Protein AF-A0A1S1HLS2-F1 (afdb_monomer)

Solvent-accessible surface area (backbone atoms only — not comparable to full-atom values): 5642 Å² total; per-residue (Å²): 133,86,57,67,69,54,25,50,46,35,58,75,39,60,85,48,31,65,48,30,31,50,39,42,46,73,72,41,34,45,67,89,78,76,48,73,66,55,51,51,50,48,51,53,51,52,48,52,50,37,58,74,72,67,52,58,81,89,74,52,75,86,46,72,65,47,45,52,46,51,55,43,16,51,56,36,44,66,33,57,78,79,41,54,47,65,51,35,39,50,50,48,46,72,73,52,35,40,69,120

pLDDT: mean 91.35, std 7.09, range [49.34, 97.12]

Foldseek 3Di:
DFPVVLLVQQVVQPQQLLSNLVSLVVLQQFADDDDPVNVVVLLVVQVVVCVVVVHDPVLRDDDVVSSRSVVSSVQLVVQSVPHHSRSNRVSSVVVRRHHD

Mean predicted aligned error: 3.75 Å

Radius of gyration: 13.54 Å; Cα contacts (8 Å, |Δi|>4): 100; chains: 1; bounding box: 30×20×35 Å

Organism: Providencia stuartii (NCBI:txid588)

Secondary structure (DSSP, 8-state):
---HHHHHHHHHH-S-HHHHHHHHHHTTEE-----HHHHHHHHHHHHHHHHHTT--GGGS--SHHHHHHHHHHHHHHHHHTT--HHHHHHHHHHTT-EE-

Nearest PDB structures (foldseek):
  8bt1-assembly1_D  TM=2.809E-01  e=6.511E+00  Escherichia coli O157:H7
  6wvt-assembly1_K  TM=2.050E-01  e=5.142E+00  Mus musculus

Sequence (100 aa):
MSNLHLVQVITEAGSHSGDIAEAVLSAGYKKTDFTIEQIIEMTADQTATCLYLGMKYDALPRTVDDLAKYHLSGLIEEANWIGTPEEIAAEVLRNGYRRK

Structure (mmCIF, N/CA/C/O backbone):
data_AF-A0A1S1HLS2-F1
#
_entry.id   AF-A0A1S1HLS2-F1
#
loop_
_atom_site.group_PDB
_atom_site.id
_atom_site.type_symbol
_atom_site.label_atom_id
_atom_site.label_alt_id
_atom_site.label_comp_id
_atom_site.label_asym_id
_atom_site.label_entity_id
_atom_site.label_seq_id
_atom_site.pdbx_PDB_ins_code
_atom_site.Cartn_x
_atom_site.Cartn_y
_atom_site.Cartn_z
_atom_site.occupancy
_atom_site.B_iso_or_equiv
_atom_site.auth_seq_id
_atom_site.auth_comp_id
_atom_site.auth_asym_id
_atom_site.auth_atom_id
_atom_site.pdbx_PDB_model_num
ATOM 1 N N . MET A 1 1 ? -9.122 7.317 16.804 1.00 49.34 1 MET A N 1
ATOM 2 C CA . MET A 1 1 ? -9.243 6.073 17.597 1.00 49.34 1 MET A CA 1
ATOM 3 C C . MET A 1 1 ? -8.262 5.066 17.022 1.00 49.34 1 MET A C 1
ATOM 5 O O . MET A 1 1 ? -8.275 4.884 15.811 1.00 49.34 1 MET A O 1
ATOM 9 N N . SER A 1 2 ? -7.387 4.494 17.853 1.00 63.91 2 SER A N 1
ATOM 10 C CA . SER A 1 2 ? -6.411 3.478 17.430 1.00 63.91 2 SER A CA 1
ATOM 11 C C . SER A 1 2 ? -7.132 2.152 17.137 1.00 63.91 2 SER A C 1
ATOM 13 O O . SER A 1 2 ? -8.047 1.763 17.865 1.00 63.91 2 SER A O 1
ATOM 15 N N . ASN A 1 3 ? -6.764 1.488 16.038 1.00 89.25 3 ASN A N 1
ATOM 16 C CA . ASN A 1 3 ? -7.229 0.139 15.721 1.00 89.25 3 ASN A CA 1
ATOM 17 C C . ASN A 1 3 ? -6.185 -0.851 16.245 1.00 89.25 3 ASN A C 1
ATOM 19 O O . ASN A 1 3 ? -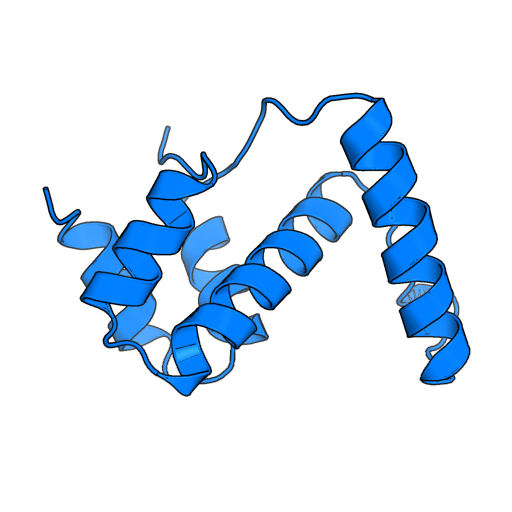5.208 -1.128 15.557 1.00 89.25 3 ASN A O 1
ATOM 23 N N . LEU A 1 4 ? -6.392 -1.359 17.464 1.00 94.25 4 LEU A N 1
ATOM 24 C CA . LEU A 1 4 ? -5.417 -2.206 18.168 1.00 94.25 4 LEU A CA 1
ATOM 25 C C . LEU A 1 4 ? -4.979 -3.433 17.356 1.00 94.25 4 LEU A C 1
ATOM 27 O O . LEU A 1 4 ? -3.813 -3.804 17.399 1.00 94.25 4 LEU A O 1
ATOM 31 N N . HIS A 1 5 ? -5.885 -4.020 16.571 1.00 96.50 5 HIS A N 1
ATOM 32 C CA . HIS A 1 5 ? -5.547 -5.141 15.697 1.00 96.50 5 HIS A CA 1
ATOM 33 C C . HIS A 1 5 ? -4.584 -4.725 14.576 1.00 96.50 5 HIS A C 1
ATOM 35 O O . HIS A 1 5 ? -3.614 -5.422 14.311 1.00 96.50 5 HIS A O 1
ATOM 41 N N . LEU A 1 6 ? -4.818 -3.577 13.931 1.00 96.69 6 LEU A N 1
ATOM 42 C CA . LEU A 1 6 ? -3.914 -3.074 12.891 1.00 96.69 6 LEU A CA 1
ATOM 43 C C . LEU A 1 6 ? -2.535 -2.724 13.463 1.00 96.69 6 LEU A C 1
ATOM 45 O O . LEU A 1 6 ? -1.523 -3.013 12.836 1.00 96.69 6 LEU A O 1
ATOM 49 N N . VAL A 1 7 ? -2.500 -2.139 14.662 1.00 96.56 7 VAL A N 1
ATOM 50 C CA . VAL A 1 7 ? -1.251 -1.823 15.370 1.00 96.56 7 VAL A CA 1
ATOM 51 C C . VAL A 1 7 ? -0.445 -3.092 15.654 1.00 96.56 7 VAL A C 1
ATOM 53 O O . VAL A 1 7 ? 0.759 -3.108 15.418 1.00 96.56 7 VAL A O 1
ATOM 56 N N . GLN A 1 8 ? -1.099 -4.170 16.100 1.00 97.12 8 GLN A N 1
ATOM 57 C CA . GLN A 1 8 ? -0.455 -5.475 16.294 1.00 97.12 8 GLN A CA 1
ATOM 58 C C . GLN A 1 8 ? 0.116 -6.032 14.987 1.00 97.12 8 GLN A C 1
ATOM 60 O O . GLN A 1 8 ? 1.294 -6.367 14.948 1.00 97.12 8 GLN A O 1
ATOM 65 N N . VAL A 1 9 ? -0.675 -6.037 13.908 1.00 97.06 9 VAL A N 1
ATOM 66 C CA . VAL A 1 9 ? -0.224 -6.485 12.578 1.00 97.06 9 VAL A CA 1
ATOM 67 C C . VAL A 1 9 ? 1.024 -5.725 12.121 1.00 97.06 9 VAL A C 1
ATOM 69 O O . VAL A 1 9 ? 1.981 -6.339 11.661 1.00 97.06 9 VAL A O 1
ATOM 72 N N . ILE A 1 10 ? 1.037 -4.396 12.270 1.00 95.38 10 ILE A N 1
ATOM 73 C CA . ILE A 1 10 ? 2.185 -3.560 11.887 1.00 95.38 10 ILE A CA 1
ATOM 74 C C . ILE A 1 10 ? 3.398 -3.850 12.778 1.00 95.38 10 ILE A C 1
ATOM 76 O O . ILE A 1 10 ? 4.510 -3.963 12.276 1.00 95.38 10 ILE A O 1
ATOM 80 N N . THR A 1 11 ? 3.187 -4.011 14.085 1.00 95.00 11 THR A N 1
ATOM 81 C CA . THR A 1 11 ? 4.265 -4.291 15.048 1.00 95.00 11 THR A CA 1
ATOM 82 C C . THR A 1 11 ? 4.942 -5.632 14.757 1.00 95.00 11 THR A C 1
ATOM 84 O O . THR A 1 11 ? 6.165 -5.733 14.812 1.00 95.00 11 THR A O 1
ATOM 87 N N . GLU A 1 12 ? 4.161 -6.661 14.424 1.00 96.38 12 GLU A N 1
ATOM 88 C CA . GLU A 1 12 ? 4.662 -8.005 14.113 1.00 96.38 12 GLU A CA 1
ATOM 89 C C . GLU A 1 12 ? 5.387 -8.075 12.762 1.00 96.38 12 GLU A C 1
ATOM 91 O O . GLU A 1 12 ? 6.306 -8.877 12.603 1.00 96.38 12 GLU A O 1
ATOM 96 N N . ALA A 1 13 ? 5.014 -7.221 11.804 1.00 94.56 13 ALA A N 1
ATOM 97 C CA . ALA A 1 13 ? 5.627 -7.172 10.478 1.00 94.56 13 ALA A CA 1
ATOM 98 C C . ALA A 1 13 ? 7.039 -6.549 10.462 1.00 94.56 13 ALA A C 1
ATOM 100 O O . ALA A 1 13 ? 7.769 -6.707 9.484 1.00 94.56 13 ALA A O 1
ATOM 101 N N . GLY A 1 14 ? 7.451 -5.860 11.531 1.00 88.88 14 GLY A N 1
ATOM 102 C CA . GLY A 1 14 ? 8.769 -5.234 11.635 1.00 88.88 14 GLY A CA 1
ATOM 103 C C . GLY A 1 14 ? 8.807 -3.822 11.046 1.00 88.88 14 GLY A C 1
ATOM 104 O O . GLY A 1 14 ? 7.950 -3.000 11.353 1.00 88.88 14 GLY A O 1
ATOM 105 N N . SER A 1 15 ? 9.840 -3.504 10.257 1.00 86.38 15 SER A N 1
ATOM 106 C CA . SER A 1 15 ? 10.130 -2.115 9.840 1.00 86.38 15 SER A CA 1
ATOM 107 C C . SER A 1 15 ? 10.249 -1.905 8.331 1.00 86.38 15 SER A C 1
ATOM 109 O O . SER A 1 15 ? 10.428 -0.771 7.896 1.00 86.38 15 SER A O 1
ATOM 111 N N . HIS A 1 16 ? 10.190 -2.960 7.519 1.00 90.94 16 HIS A N 1
ATOM 112 C CA . HIS A 1 16 ? 10.275 -2.828 6.066 1.00 90.94 16 HIS A CA 1
ATOM 113 C C . HIS A 1 16 ? 8.887 -2.508 5.490 1.00 90.94 16 HIS A C 1
ATOM 115 O O . HIS A 1 16 ? 7.933 -3.250 5.718 1.00 90.94 16 HIS A O 1
ATOM 121 N N . SER A 1 17 ? 8.755 -1.408 4.742 1.00 92.44 17 SER A N 1
ATOM 122 C CA . SER A 1 17 ? 7.455 -0.907 4.260 1.00 92.44 17 SER A CA 1
ATOM 123 C C . SER A 1 17 ? 6.715 -1.909 3.368 1.00 92.44 17 SER A C 1
ATOM 125 O O . SER A 1 17 ? 5.491 -2.031 3.450 1.00 92.44 17 SER A O 1
ATOM 127 N N . GLY A 1 18 ? 7.453 -2.674 2.558 1.00 91.06 18 GLY A N 1
ATOM 128 C CA . GLY A 1 18 ? 6.905 -3.764 1.748 1.00 91.06 18 GLY A CA 1
ATOM 129 C C . GLY A 1 18 ? 6.282 -4.880 2.589 1.00 91.06 18 GLY A C 1
ATOM 130 O O . GLY A 1 18 ? 5.185 -5.346 2.277 1.00 91.06 18 GLY A O 1
ATOM 131 N N . ASP A 1 19 ? 6.945 -5.254 3.683 1.00 94.06 19 ASP A N 1
ATOM 132 C CA . ASP A 1 19 ? 6.540 -6.367 4.549 1.00 94.06 19 ASP A CA 1
ATOM 133 C C . ASP A 1 19 ? 5.326 -5.960 5.391 1.00 94.06 19 ASP A C 1
ATOM 135 O O . ASP A 1 19 ? 4.354 -6.708 5.507 1.00 94.06 19 ASP A O 1
ATOM 139 N N . ILE A 1 20 ? 5.329 -4.723 5.899 1.00 95.44 20 ILE A N 1
ATOM 140 C CA . ILE A 1 20 ? 4.184 -4.142 6.604 1.00 95.44 20 ILE A CA 1
ATOM 141 C C . ILE A 1 20 ? 2.976 -4.053 5.663 1.00 95.44 20 ILE A C 1
ATOM 143 O O . ILE A 1 20 ? 1.880 -4.460 6.044 1.00 95.44 20 ILE A O 1
ATOM 147 N N . ALA A 1 21 ? 3.146 -3.571 4.426 1.00 95.56 21 ALA A N 1
ATOM 148 C CA . ALA A 1 21 ? 2.048 -3.503 3.459 1.00 95.56 21 ALA A CA 1
ATOM 149 C C . ALA A 1 21 ? 1.450 -4.889 3.180 1.00 95.56 21 ALA A C 1
ATOM 151 O O . ALA A 1 21 ? 0.229 -5.053 3.157 1.00 95.56 21 ALA A O 1
ATOM 152 N N . GLU A 1 22 ? 2.300 -5.902 3.015 1.00 95.44 22 GLU A N 1
ATOM 153 C CA . GLU A 1 22 ? 1.867 -7.283 2.819 1.00 95.44 22 GLU A CA 1
ATOM 154 C C . GLU A 1 22 ? 1.106 -7.836 4.027 1.00 95.44 22 GLU A C 1
ATOM 156 O O . GLU A 1 22 ? 0.040 -8.437 3.856 1.00 95.44 22 GLU A O 1
ATOM 161 N N . ALA A 1 23 ? 1.586 -7.577 5.244 1.00 96.44 23 ALA A N 1
ATOM 162 C CA . ALA A 1 23 ? 0.913 -7.976 6.474 1.00 96.44 23 ALA A CA 1
ATOM 163 C C . ALA A 1 23 ? -0.456 -7.291 6.627 1.00 96.44 23 ALA A C 1
ATOM 165 O O . ALA A 1 23 ? -1.452 -7.948 6.931 1.00 96.44 23 ALA A O 1
ATOM 166 N N . VAL A 1 24 ? -0.540 -5.987 6.344 1.00 96.12 24 VAL A N 1
ATOM 167 C CA . VAL A 1 24 ? -1.784 -5.201 6.396 1.00 96.12 24 VAL A CA 1
ATOM 168 C C . VAL A 1 24 ? -2.823 -5.733 5.401 1.00 96.12 24 VAL A C 1
ATOM 170 O O . VAL A 1 24 ? -3.982 -5.949 5.775 1.00 96.12 24 VAL A O 1
ATOM 173 N N . LEU A 1 25 ? -2.418 -6.010 4.156 1.00 95.19 25 LEU A N 1
ATOM 174 C CA . LEU A 1 25 ? -3.299 -6.595 3.139 1.00 95.19 25 LEU A CA 1
ATOM 175 C C . LEU A 1 25 ? -3.743 -8.015 3.515 1.00 95.19 25 LEU A C 1
ATOM 177 O O . LEU A 1 25 ? -4.924 -8.347 3.368 1.00 95.19 25 LEU A O 1
ATOM 181 N N . SER A 1 26 ? -2.824 -8.832 4.038 1.00 95.12 26 SER A N 1
ATOM 182 C CA . SER A 1 26 ? -3.095 -10.203 4.499 1.00 95.12 26 SER A CA 1
ATOM 183 C C . SER A 1 26 ? -4.047 -10.232 5.696 1.00 95.12 26 SER A C 1
ATOM 185 O O . SER A 1 26 ? -4.903 -11.108 5.792 1.00 95.12 26 SER A O 1
ATOM 187 N N . ALA A 1 27 ? -3.978 -9.217 6.558 1.00 95.81 27 ALA A N 1
ATOM 188 C CA . ALA A 1 27 ? -4.905 -8.989 7.663 1.00 95.81 27 ALA A CA 1
ATOM 189 C C . ALA A 1 27 ? -6.285 -8.451 7.221 1.00 95.81 27 ALA A C 1
ATOM 191 O O . ALA A 1 27 ? -7.144 -8.165 8.061 1.00 95.81 27 ALA A O 1
ATOM 192 N N . GLY A 1 28 ? -6.510 -8.299 5.910 1.00 95.31 28 GLY A N 1
ATOM 193 C CA . GLY A 1 28 ? -7.795 -7.935 5.318 1.00 95.31 28 GLY A CA 1
ATOM 194 C C . GLY A 1 28 ? -8.055 -6.433 5.212 1.00 95.31 28 GLY A C 1
ATOM 195 O O . GLY A 1 28 ? -9.156 -6.045 4.820 1.00 95.31 28 GLY A O 1
ATOM 196 N N . TYR A 1 29 ? -7.080 -5.577 5.532 1.00 95.94 29 TYR A N 1
ATOM 197 C CA . TYR A 1 29 ? -7.220 -4.132 5.364 1.00 95.94 29 TYR A CA 1
ATOM 198 C C . TYR A 1 29 ? -7.000 -3.774 3.903 1.00 95.94 29 TYR A C 1
ATOM 200 O O . TYR A 1 29 ? -5.872 -3.722 3.424 1.00 95.94 29 TYR A O 1
ATOM 208 N N . LYS A 1 30 ? -8.092 -3.522 3.185 1.00 94.06 30 LYS A N 1
ATOM 209 C CA . LYS A 1 30 ? -8.064 -3.226 1.752 1.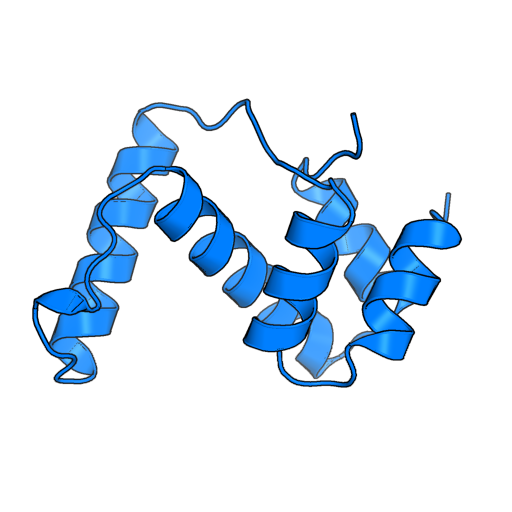00 94.06 30 LYS A CA 1
ATOM 210 C C . LYS A 1 30 ? -8.722 -1.885 1.478 1.00 94.06 30 LYS A C 1
ATOM 212 O O . LYS A 1 30 ? -9.685 -1.508 2.148 1.00 94.06 30 LYS A O 1
ATOM 217 N N . LYS A 1 31 ? -8.223 -1.188 0.463 1.00 93.69 31 LYS A N 1
ATOM 218 C CA . LYS A 1 31 ? -8.917 -0.069 -0.169 1.00 93.69 31 LYS A CA 1
ATOM 219 C C . LYS A 1 31 ? -9.611 -0.601 -1.421 1.00 93.69 31 LYS A C 1
ATOM 221 O O . LYS A 1 31 ? -8.962 -1.208 -2.263 1.00 93.69 31 LYS A O 1
ATOM 226 N N . THR A 1 32 ? -10.933 -0.450 -1.515 1.00 88.00 32 THR A N 1
ATOM 227 C CA . THR A 1 32 ? -11.730 -1.027 -2.624 1.00 88.00 32 THR A CA 1
ATOM 228 C C . THR A 1 32 ? -12.451 0.019 -3.469 1.00 88.00 32 THR A C 1
ATOM 230 O O . THR A 1 32 ? -13.316 -0.327 -4.263 1.00 88.00 32 THR A O 1
ATOM 233 N N . ASP A 1 33 ? -12.145 1.289 -3.251 1.00 92.75 33 ASP A N 1
ATOM 234 C CA . ASP A 1 33 ? -12.821 2.459 -3.810 1.00 92.75 33 ASP A CA 1
ATOM 235 C C . ASP A 1 33 ? -11.822 3.396 -4.509 1.00 92.75 33 ASP A C 1
ATOM 237 O O . ASP A 1 33 ? -11.959 4.616 -4.449 1.00 92.75 33 ASP A O 1
ATOM 241 N N . PHE A 1 34 ? -10.787 2.834 -5.145 1.00 94.12 34 PHE A N 1
ATOM 242 C CA . PHE A 1 34 ? -9.915 3.610 -6.027 1.00 94.12 34 PHE A CA 1
ATOM 243 C C . PHE A 1 34 ? -10.714 4.151 -7.216 1.00 94.12 34 PHE A C 1
ATOM 245 O O . PHE A 1 34 ? -11.471 3.405 -7.846 1.00 94.12 34 PHE A O 1
ATOM 252 N N . THR A 1 35 ? -10.535 5.433 -7.536 1.00 95.12 35 THR A N 1
ATOM 253 C CA . THR A 1 35 ? -11.106 6.006 -8.762 1.00 95.12 35 THR A CA 1
ATOM 254 C C . THR A 1 35 ? -10.302 5.574 -9.989 1.00 95.12 35 THR A C 1
ATOM 256 O O . THR A 1 35 ? -9.174 5.087 -9.881 1.00 95.12 35 THR A O 1
ATOM 259 N N . ILE A 1 36 ? -10.877 5.761 -11.179 1.00 95.88 36 ILE A N 1
ATOM 260 C CA . ILE A 1 36 ? -10.186 5.466 -12.441 1.00 95.88 36 ILE A CA 1
ATOM 261 C C . ILE A 1 36 ? -8.942 6.350 -12.580 1.00 95.88 36 ILE A C 1
ATOM 263 O O . ILE A 1 36 ? -7.885 5.862 -12.968 1.00 95.88 36 ILE A O 1
ATOM 267 N N . GLU A 1 37 ? -9.050 7.625 -12.213 1.00 96.31 37 GLU A N 1
ATOM 268 C CA . GLU A 1 37 ? -7.950 8.589 -12.237 1.00 96.31 37 GLU A CA 1
ATOM 269 C C . GLU A 1 37 ? -6.806 8.138 -11.324 1.00 96.31 37 GLU A C 1
ATOM 271 O O . GLU A 1 37 ? -5.665 8.078 -11.773 1.00 96.31 37 GLU A O 1
ATOM 276 N N . GLN A 1 38 ? -7.112 7.704 -10.094 1.00 94.31 38 GLN A N 1
ATOM 277 C CA . GLN A 1 38 ? -6.103 7.171 -9.172 1.00 94.31 38 GLN A CA 1
ATOM 278 C C . GLN A 1 38 ? -5.402 5.933 -9.742 1.00 94.31 38 GLN A C 1
ATOM 280 O O . GLN A 1 38 ? -4.189 5.799 -9.628 1.00 94.31 38 GLN A O 1
ATOM 285 N N . ILE A 1 39 ? -6.143 5.025 -10.383 1.00 94.88 39 ILE A N 1
ATOM 286 C CA . ILE A 1 39 ? -5.560 3.834 -11.016 1.00 94.88 39 ILE A CA 1
ATOM 287 C C . ILE A 1 39 ? -4.616 4.227 -12.158 1.00 94.88 39 ILE A C 1
ATOM 289 O O . ILE A 1 39 ? -3.539 3.641 -12.282 1.00 94.88 39 ILE A O 1
ATOM 293 N N . ILE A 1 40 ? -4.993 5.211 -12.976 1.00 95.44 40 ILE A N 1
ATOM 294 C CA . ILE A 1 40 ? -4.158 5.716 -14.073 1.00 95.44 40 ILE A CA 1
ATOM 295 C C . ILE A 1 40 ? -2.875 6.347 -13.523 1.00 95.44 40 ILE A C 1
ATOM 297 O O . ILE A 1 40 ? -1.790 6.007 -13.995 1.00 95.44 40 ILE A O 1
ATOM 301 N N . GLU A 1 41 ? -2.988 7.216 -12.517 1.00 95.19 41 GLU A N 1
ATOM 302 C CA . GLU A 1 41 ? -1.843 7.877 -11.881 1.00 95.19 41 GLU A CA 1
ATOM 303 C C . GLU A 1 41 ? -0.882 6.861 -11.255 1.00 95.19 41 GLU A C 1
ATOM 305 O O . GLU A 1 41 ? 0.303 6.871 -11.580 1.00 95.19 41 GLU A O 1
ATOM 310 N N . MET A 1 42 ? -1.390 5.918 -10.450 1.00 94.25 42 MET A N 1
ATOM 311 C CA . MET A 1 42 ? -0.572 4.853 -9.852 1.00 94.25 42 MET A CA 1
ATOM 312 C C . MET A 1 42 ? 0.106 3.985 -10.914 1.00 94.25 42 MET A C 1
ATOM 314 O O . MET A 1 42 ? 1.269 3.621 -10.769 1.00 94.25 42 MET A O 1
ATOM 318 N N . THR A 1 43 ? -0.605 3.654 -11.997 1.00 94.38 43 THR A N 1
ATOM 319 C CA . THR A 1 43 ? -0.040 2.847 -13.085 1.00 94.38 43 THR A CA 1
ATOM 320 C C . THR A 1 43 ? 1.116 3.578 -13.759 1.00 94.38 43 THR A C 1
ATOM 322 O O . THR A 1 43 ? 2.159 2.972 -14.007 1.00 94.38 43 THR A O 1
ATOM 325 N N . ALA A 1 44 ? 0.946 4.869 -14.055 1.00 93.88 44 ALA A N 1
ATOM 326 C CA . ALA A 1 44 ? 1.979 5.687 -14.676 1.00 93.88 44 ALA A CA 1
ATOM 327 C C . ALA A 1 44 ? 3.200 5.853 -13.757 1.00 93.88 44 ALA A C 1
ATOM 329 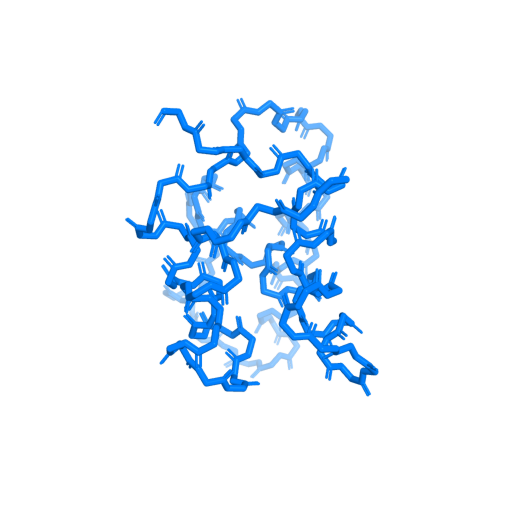O O . ALA A 1 44 ? 4.322 5.602 -14.201 1.00 93.88 44 ALA A O 1
ATOM 330 N N . ASP A 1 45 ? 2.978 6.206 -12.488 1.00 92.00 45 ASP A N 1
ATOM 331 C CA . ASP A 1 45 ? 4.034 6.403 -11.491 1.00 92.00 45 ASP A CA 1
ATOM 332 C C . ASP A 1 45 ? 4.830 5.118 -11.237 1.00 92.00 45 ASP A C 1
ATOM 334 O O . ASP A 1 45 ? 6.050 5.082 -11.410 1.00 92.00 45 ASP A O 1
ATOM 338 N N . GLN A 1 46 ? 4.141 4.017 -10.931 1.00 91.06 46 GLN A N 1
ATOM 339 C CA . GLN A 1 46 ? 4.803 2.751 -10.638 1.00 91.06 46 GLN A CA 1
ATOM 340 C C . GLN A 1 46 ? 5.537 2.200 -11.867 1.00 91.06 46 GLN A C 1
ATOM 342 O O . GLN A 1 46 ? 6.644 1.677 -11.739 1.00 91.06 46 GLN A O 1
ATOM 347 N N . THR A 1 47 ? 4.979 2.360 -13.073 1.00 91.00 47 THR A N 1
ATOM 348 C CA . THR A 1 47 ? 5.682 1.985 -14.312 1.00 91.00 47 THR A CA 1
ATOM 349 C C . THR A 1 47 ? 6.954 2.810 -14.492 1.00 91.00 47 THR A C 1
ATOM 351 O O . THR A 1 47 ? 8.007 2.242 -14.787 1.00 91.00 47 THR A O 1
ATOM 354 N N . ALA A 1 48 ? 6.890 4.130 -14.292 1.00 91.56 48 ALA A N 1
ATOM 355 C CA . ALA A 1 48 ? 8.057 5.003 -14.388 1.00 91.56 48 ALA A CA 1
ATOM 356 C C . ALA A 1 48 ? 9.138 4.618 -13.364 1.00 91.56 48 ALA A C 1
ATOM 358 O O . ALA A 1 48 ? 10.308 4.492 -13.732 1.00 91.56 48 ALA A O 1
ATOM 359 N N . THR A 1 49 ? 8.747 4.337 -12.119 1.00 89.75 49 THR A N 1
ATOM 360 C CA . THR A 1 49 ? 9.651 3.875 -11.057 1.00 89.75 49 THR A CA 1
ATOM 361 C C . THR A 1 49 ? 10.302 2.536 -11.401 1.00 89.75 49 THR A C 1
ATOM 363 O O . THR A 1 49 ? 11.522 2.401 -11.304 1.00 89.75 49 THR A O 1
ATOM 366 N N . CYS A 1 50 ? 9.536 1.549 -11.877 1.00 89.81 50 CYS A N 1
ATOM 367 C CA . CYS A 1 50 ? 10.087 0.262 -12.306 1.00 89.81 50 CYS A CA 1
ATOM 368 C C . CYS A 1 50 ? 11.110 0.418 -13.442 1.00 89.81 50 CYS A C 1
ATOM 370 O O . CYS A 1 50 ? 12.162 -0.223 -13.407 1.00 89.81 50 CYS A O 1
ATOM 372 N N . LEU A 1 51 ? 10.827 1.278 -14.426 1.00 90.44 51 LEU A N 1
ATOM 373 C CA . LEU A 1 51 ? 11.758 1.571 -15.518 1.00 90.44 51 LEU A CA 1
ATOM 374 C C . LEU A 1 51 ? 13.034 2.250 -15.007 1.00 90.44 51 LEU A C 1
ATOM 376 O O . LEU A 1 51 ? 14.129 1.846 -15.395 1.00 90.44 51 LEU A O 1
ATOM 380 N N . TYR A 1 52 ? 12.902 3.240 -14.120 1.00 91.94 52 TYR A N 1
ATOM 381 C CA . TYR A 1 52 ? 14.033 3.944 -13.511 1.00 91.94 52 TYR A CA 1
ATOM 382 C C . TYR A 1 52 ? 14.958 2.995 -12.735 1.00 91.94 52 TYR A C 1
ATOM 384 O O . TYR A 1 52 ? 16.178 3.068 -12.866 1.00 91.94 52 TYR A O 1
ATOM 392 N N . LEU A 1 53 ? 14.380 2.059 -11.979 1.00 91.25 53 LEU A N 1
ATOM 393 C CA . LEU A 1 53 ? 15.119 1.065 -11.196 1.00 91.25 53 LEU A CA 1
ATOM 394 C C . LEU A 1 53 ? 15.665 -0.104 -12.038 1.00 91.25 53 LEU A C 1
ATOM 396 O O . LEU A 1 53 ? 16.321 -0.991 -11.495 1.00 91.25 53 LEU A O 1
ATOM 400 N N . GLY A 1 54 ? 15.400 -0.139 -13.350 1.00 92.75 54 GLY A N 1
ATOM 401 C CA . GLY A 1 54 ? 15.824 -1.237 -14.223 1.00 92.75 54 GLY A CA 1
ATOM 402 C C . GLY A 1 54 ? 15.161 -2.574 -13.875 1.00 92.75 54 GLY A C 1
ATOM 403 O O . GLY A 1 54 ? 15.745 -3.637 -14.098 1.00 92.75 54 GLY A O 1
ATOM 404 N N . MET A 1 55 ? 13.955 -2.527 -13.303 1.00 89.50 55 MET A N 1
ATOM 405 C CA . MET A 1 55 ? 13.200 -3.717 -12.926 1.00 89.50 55 MET A CA 1
ATOM 406 C C . MET A 1 55 ? 12.810 -4.513 -14.172 1.00 89.50 55 MET A C 1
ATOM 408 O O . MET A 1 55 ? 12.533 -3.967 -15.243 1.00 89.50 55 MET A O 1
ATOM 412 N N . LYS A 1 56 ? 12.774 -5.839 -14.034 1.00 87.81 56 LYS A N 1
ATOM 413 C CA . LYS A 1 56 ? 12.326 -6.719 -15.114 1.00 87.81 56 LYS A CA 1
ATOM 414 C C . LYS A 1 56 ? 10.842 -6.488 -15.410 1.00 87.81 56 LYS A C 1
ATOM 416 O O . LYS A 1 56 ? 10.064 -6.131 -14.530 1.00 87.81 56 LYS A O 1
ATOM 421 N N . TYR A 1 57 ? 10.443 -6.750 -16.654 1.00 79.31 57 TYR A N 1
ATOM 422 C CA . TYR A 1 57 ? 9.062 -6.583 -17.124 1.00 79.31 57 TYR A CA 1
ATOM 423 C C . TYR A 1 57 ? 8.026 -7.345 -16.279 1.00 79.31 57 TYR A C 1
ATOM 425 O O . TYR A 1 57 ? 6.878 -6.926 -16.155 1.00 79.31 57 TYR A O 1
ATOM 433 N N . ASP A 1 58 ? 8.414 -8.474 -15.691 1.00 84.56 58 ASP A N 1
ATOM 434 C CA . ASP A 1 58 ? 7.552 -9.270 -14.823 1.00 84.56 58 ASP A CA 1
ATOM 435 C C . ASP A 1 58 ? 7.289 -8.658 -13.445 1.00 84.56 58 ASP A C 1
ATOM 437 O O . ASP A 1 58 ? 6.355 -9.098 -12.782 1.00 84.56 58 ASP A O 1
ATOM 441 N N . ALA A 1 59 ? 8.030 -7.617 -13.064 1.00 82.06 59 ALA A N 1
ATOM 442 C CA . ALA A 1 59 ? 7.802 -6.847 -11.848 1.00 82.06 59 ALA A CA 1
ATOM 443 C C . ALA A 1 59 ? 6.896 -5.616 -12.045 1.00 82.06 59 ALA A C 1
ATOM 445 O O . ALA A 1 59 ? 6.604 -4.922 -11.072 1.00 82.06 59 ALA A O 1
ATOM 446 N N . LEU A 1 60 ? 6.458 -5.322 -13.278 1.00 86.06 60 LEU A N 1
ATOM 447 C CA . LEU A 1 60 ? 5.486 -4.252 -13.532 1.00 86.06 60 LEU A CA 1
ATOM 448 C C . LEU A 1 60 ? 4.116 -4.609 -12.937 1.00 86.06 60 LEU A C 1
ATOM 450 O O . LEU A 1 60 ? 3.736 -5.785 -12.978 1.00 86.06 60 LEU A O 1
ATOM 454 N N . PRO A 1 61 ? 3.344 -3.621 -12.444 1.00 88.25 61 PRO A N 1
ATOM 455 C CA . PRO A 1 61 ? 2.008 -3.881 -11.924 1.00 88.25 61 PRO A CA 1
ATOM 456 C C . PRO A 1 61 ? 1.101 -4.421 -13.033 1.00 88.25 61 PRO A C 1
ATOM 458 O O . PRO A 1 61 ? 1.088 -3.907 -14.153 1.00 88.25 61 PRO A O 1
ATOM 461 N N . ARG A 1 62 ? 0.331 -5.469 -12.727 1.00 90.56 62 ARG A N 1
ATOM 462 C CA . ARG A 1 62 ? -0.593 -6.115 -13.680 1.00 90.56 62 ARG A CA 1
ATOM 463 C C . ARG A 1 62 ? -2.041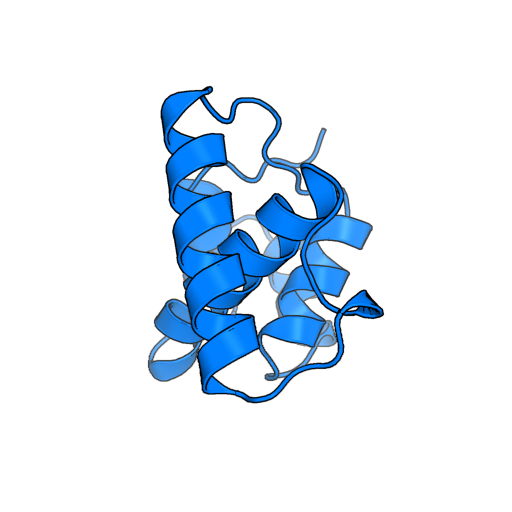 -6.040 -13.229 1.00 90.56 62 ARG A C 1
ATOM 465 O O . ARG A 1 62 ? -2.947 -6.255 -14.032 1.00 90.56 62 ARG A O 1
ATOM 472 N N . THR A 1 63 ? -2.256 -5.771 -11.949 1.00 91.88 63 THR A N 1
ATOM 473 C CA . THR A 1 63 ? -3.567 -5.784 -11.311 1.00 91.88 63 THR A CA 1
ATOM 474 C C . THR A 1 63 ? -3.754 -4.561 -10.421 1.00 91.88 63 THR A C 1
ATOM 476 O O . THR A 1 63 ? -2.792 -3.936 -9.980 1.00 91.88 63 THR A O 1
ATOM 479 N N . VAL A 1 64 ? -5.013 -4.241 -10.111 1.00 91.25 64 VAL A N 1
ATOM 480 C CA . VAL A 1 64 ? -5.334 -3.206 -9.114 1.00 91.25 64 VAL A CA 1
ATOM 481 C C . VAL A 1 64 ? -4.778 -3.576 -7.735 1.00 91.25 64 VAL A C 1
ATOM 483 O O . VAL A 1 64 ? -4.412 -2.684 -6.980 1.00 91.25 64 VAL A O 1
ATOM 486 N N . ASP A 1 65 ? -4.648 -4.868 -7.424 1.00 90.25 65 ASP A N 1
ATOM 487 C CA . ASP A 1 65 ? -4.050 -5.326 -6.168 1.00 90.25 65 ASP A CA 1
ATOM 488 C C . ASP A 1 65 ? -2.540 -5.027 -6.109 1.00 90.25 65 ASP A C 1
ATOM 490 O O . ASP A 1 65 ? -2.052 -4.601 -5.062 1.00 90.25 65 ASP A O 1
ATOM 494 N N . ASP A 1 66 ? -1.813 -5.156 -7.227 1.00 90.75 66 ASP A N 1
ATOM 495 C CA . ASP A 1 66 ? -0.394 -4.766 -7.303 1.00 90.75 66 ASP A CA 1
ATOM 496 C C . ASP A 1 66 ? -0.225 -3.262 -7.059 1.00 90.75 66 ASP A C 1
ATOM 498 O O . ASP A 1 66 ? 0.628 -2.849 -6.268 1.00 90.75 66 ASP A O 1
ATOM 502 N N . LEU A 1 67 ? -1.081 -2.450 -7.694 1.00 93.31 67 LEU A N 1
ATOM 503 C CA . LEU A 1 67 ? -1.103 -0.997 -7.506 1.00 93.31 67 LEU A CA 1
ATOM 504 C C . LEU A 1 67 ? -1.450 -0.638 -6.055 1.00 93.31 67 LEU A C 1
ATOM 506 O O . LEU A 1 67 ? -0.808 0.215 -5.449 1.00 93.31 67 LEU A O 1
ATOM 510 N N . ALA A 1 68 ? -2.437 -1.319 -5.467 1.00 93.12 68 ALA A N 1
ATOM 511 C CA . ALA A 1 68 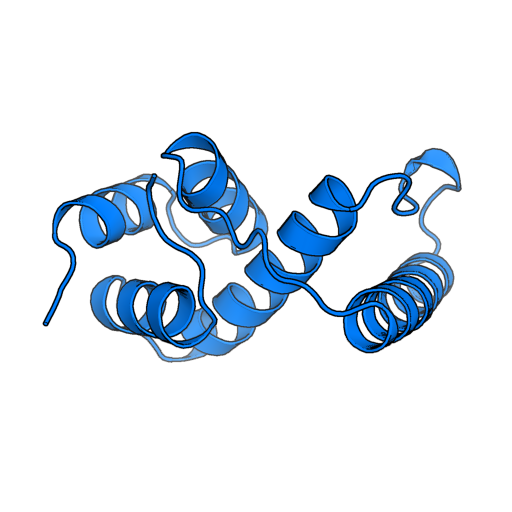? -2.857 -1.091 -4.091 1.00 93.12 68 ALA A CA 1
ATOM 512 C C . ALA A 1 68 ? -1.766 -1.462 -3.077 1.00 93.12 68 ALA A C 1
ATOM 514 O O . ALA A 1 68 ? -1.653 -0.775 -2.057 1.00 93.12 68 ALA A O 1
ATOM 515 N N . LYS A 1 69 ? -0.973 -2.514 -3.342 1.00 92.81 69 LYS A N 1
ATOM 516 C CA . LYS A 1 69 ? 0.200 -2.881 -2.532 1.00 92.81 69 LYS A CA 1
ATOM 517 C C . LYS A 1 69 ? 1.278 -1.811 -2.630 1.00 92.81 69 LYS A C 1
ATOM 519 O O . LYS A 1 69 ? 1.742 -1.357 -1.592 1.00 92.81 69 LYS A O 1
ATOM 524 N N . TYR A 1 70 ? 1.627 -1.371 -3.838 1.00 91.81 70 TYR A N 1
ATOM 525 C CA . TYR A 1 70 ? 2.636 -0.328 -4.040 1.00 91.81 70 TYR A CA 1
ATOM 526 C C . TYR A 1 70 ? 2.238 0.999 -3.383 1.00 91.81 70 TYR A C 1
ATOM 528 O O . TYR A 1 70 ? 3.010 1.555 -2.606 1.00 91.81 70 TYR A O 1
ATOM 536 N N . HIS A 1 71 ? 1.001 1.450 -3.603 1.00 94.12 71 HIS A N 1
ATOM 537 C CA . HIS A 1 71 ? 0.451 2.641 -2.958 1.00 94.12 71 HIS A CA 1
ATOM 538 C C . HIS A 1 71 ? 0.493 2.533 -1.426 1.00 94.12 71 HIS A C 1
ATOM 540 O O . HIS A 1 71 ? 0.923 3.463 -0.748 1.00 94.12 71 HIS A O 1
ATOM 546 N N . LEU A 1 72 ? 0.108 1.381 -0.865 1.00 95.88 72 LEU A N 1
ATOM 547 C CA . LEU A 1 72 ? 0.178 1.152 0.579 1.00 95.88 72 LEU A CA 1
ATOM 548 C C . LEU A 1 72 ? 1.622 1.166 1.098 1.00 95.88 72 LEU A C 1
ATOM 550 O O . LEU A 1 72 ? 1.880 1.760 2.142 1.00 95.88 72 LEU A O 1
ATOM 554 N N . SER A 1 73 ? 2.553 0.527 0.388 1.00 93.94 73 SER A N 1
ATOM 555 C CA . SER A 1 73 ? 3.974 0.527 0.743 1.00 93.94 73 SER A CA 1
ATOM 556 C C . SER A 1 73 ? 4.558 1.936 0.742 1.00 93.94 73 SER A C 1
ATOM 558 O O . SER A 1 73 ? 5.272 2.259 1.683 1.00 93.94 73 SER A O 1
ATOM 560 N N . GLY A 1 74 ? 4.212 2.780 -0.235 1.00 92.69 74 GLY A N 1
ATOM 561 C CA . GLY A 1 74 ? 4.640 4.183 -0.272 1.00 92.69 74 GLY A CA 1
ATOM 562 C C . GLY A 1 74 ? 4.125 4.983 0.926 1.00 92.69 74 GLY A C 1
ATOM 563 O O . GLY A 1 74 ? 4.911 5.606 1.633 1.00 92.69 74 GLY A O 1
ATOM 564 N N . LEU A 1 75 ? 2.827 4.872 1.239 1.00 93.69 75 LEU A N 1
ATOM 565 C CA . LEU A 1 75 ? 2.240 5.509 2.428 1.00 93.69 75 LEU A CA 1
ATOM 566 C C . LEU A 1 75 ? 2.918 5.060 3.728 1.00 93.69 75 LEU A C 1
ATOM 568 O O . LEU A 1 75 ? 3.153 5.864 4.630 1.00 93.69 75 LEU A O 1
ATOM 572 N N . ILE A 1 76 ? 3.209 3.762 3.844 1.00 94.31 76 ILE A N 1
ATOM 573 C CA . ILE A 1 76 ? 3.901 3.220 5.012 1.00 94.31 76 ILE A CA 1
ATOM 574 C C . ILE A 1 76 ? 5.340 3.710 5.050 1.00 94.31 76 ILE A C 1
ATOM 576 O O . ILE A 1 76 ? 5.804 4.044 6.126 1.00 94.31 76 ILE A O 1
ATOM 580 N N . GLU A 1 77 ? 6.052 3.754 3.927 1.00 91.69 77 GLU A N 1
ATOM 581 C CA . GLU A 1 77 ? 7.425 4.251 3.879 1.00 91.69 77 GLU A CA 1
ATOM 582 C C . GLU A 1 77 ? 7.501 5.697 4.368 1.00 91.69 77 GLU A C 1
ATOM 584 O O . GLU 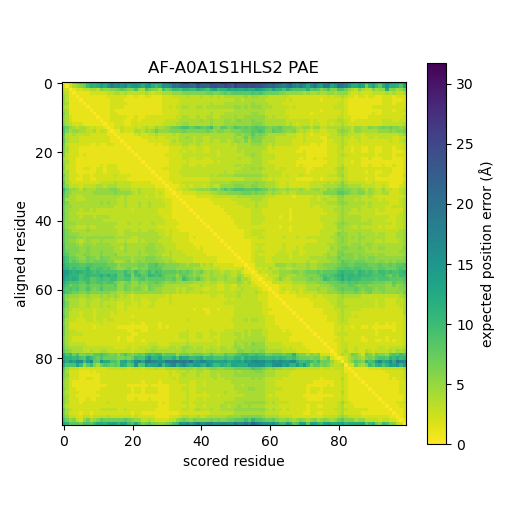A 1 77 ? 8.274 5.982 5.281 1.00 91.69 77 GLU A O 1
ATOM 589 N N . GLU A 1 78 ? 6.625 6.570 3.869 1.00 90.19 78 GLU A N 1
ATOM 590 C CA . GLU A 1 78 ? 6.518 7.955 4.334 1.00 90.19 78 GLU A CA 1
ATOM 591 C C . GLU A 1 78 ? 6.206 8.041 5.836 1.00 90.19 78 GLU A C 1
ATOM 593 O O . GLU A 1 78 ? 6.840 8.805 6.567 1.00 90.19 78 GLU A O 1
ATOM 598 N N . ALA A 1 79 ? 5.267 7.226 6.327 1.00 88.69 79 ALA A N 1
ATOM 599 C CA . ALA A 1 79 ? 4.902 7.204 7.742 1.00 88.69 79 ALA A CA 1
ATOM 600 C C . ALA A 1 79 ? 6.011 6.623 8.638 1.00 88.69 79 ALA A C 1
ATOM 602 O O . ALA A 1 79 ? 6.217 7.088 9.757 1.00 88.69 79 ALA A O 1
ATOM 603 N N . ASN A 1 80 ? 6.741 5.617 8.159 1.00 84.25 80 ASN A N 1
ATOM 604 C CA . ASN A 1 80 ? 7.734 4.856 8.916 1.00 84.25 80 ASN A CA 1
ATOM 605 C C . ASN A 1 80 ? 9.024 5.649 9.165 1.00 84.25 80 ASN A C 1
ATOM 607 O O . ASN A 1 80 ? 9.747 5.360 10.113 1.00 84.25 80 ASN A O 1
ATOM 611 N N . TRP A 1 81 ? 9.308 6.682 8.366 1.00 76.19 81 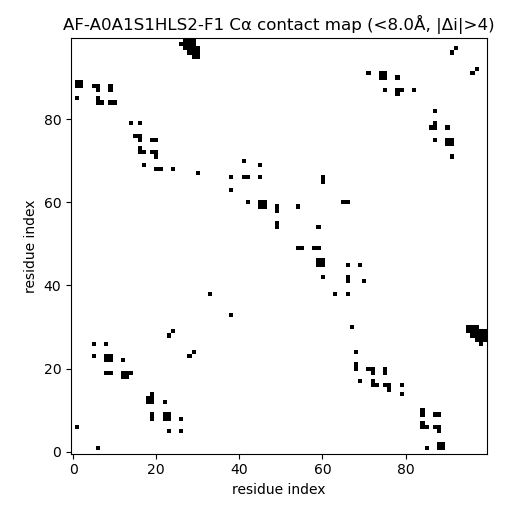TRP A N 1
ATOM 612 C CA . TRP A 1 81 ? 10.462 7.561 8.598 1.00 76.19 81 TRP A CA 1
ATOM 613 C C . TRP A 1 81 ? 10.385 8.324 9.930 1.00 76.19 81 TRP A C 1
ATOM 615 O O . TRP A 1 81 ? 11.409 8.804 10.416 1.00 76.19 81 TRP A O 1
ATOM 625 N N . ILE A 1 82 ? 9.188 8.469 10.513 1.00 66.12 82 ILE A N 1
ATOM 626 C CA . ILE A 1 82 ? 8.957 9.339 11.679 1.00 66.12 82 ILE A CA 1
ATOM 627 C C . ILE A 1 82 ? 7.987 8.715 12.704 1.00 66.12 82 ILE A C 1
ATOM 629 O O . ILE A 1 82 ? 7.943 9.167 13.846 1.00 66.12 82 ILE A O 1
ATOM 633 N N . GLY A 1 83 ? 7.213 7.694 12.319 1.00 79.00 83 GLY A N 1
ATOM 634 C CA . GLY A 1 83 ? 6.040 7.238 13.060 1.00 79.00 83 GLY A CA 1
ATOM 635 C C . GLY A 1 83 ? 6.182 5.902 13.794 1.00 79.00 83 GLY A C 1
ATOM 636 O O . GLY A 1 83 ? 6.788 4.946 13.318 1.00 79.00 83 GLY A O 1
ATOM 637 N N . THR A 1 84 ? 5.538 5.824 14.953 1.00 91.81 84 THR A N 1
ATOM 638 C CA . THR A 1 84 ? 5.224 4.601 15.707 1.00 91.81 84 THR A CA 1
ATOM 639 C C . THR A 1 84 ? 4.235 3.697 14.948 1.00 91.81 84 THR A C 1
ATOM 641 O O . THR A 1 84 ? 3.511 4.177 14.069 1.00 91.81 84 THR A O 1
ATOM 644 N N . PRO A 1 85 ? 4.115 2.398 15.295 1.00 94.00 85 PRO A N 1
ATOM 645 C CA . PRO A 1 85 ? 3.083 1.520 14.731 1.00 94.00 85 PRO A CA 1
ATOM 646 C C . PRO A 1 85 ? 1.662 2.101 14.810 1.00 94.00 85 PRO A C 1
ATOM 648 O O . PRO A 1 85 ? 0.857 1.912 13.898 1.00 94.00 85 PRO A O 1
ATOM 651 N N . GLU A 1 86 ? 1.347 2.851 15.867 1.00 94.31 86 GLU A N 1
ATOM 652 C CA . GLU A 1 86 ? 0.089 3.578 16.032 1.00 94.31 86 GLU A CA 1
ATOM 653 C C . GLU A 1 86 ? -0.116 4.674 14.981 1.00 94.31 86 GLU A C 1
ATOM 655 O O . GLU A 1 86 ? -1.226 4.835 14.463 1.00 94.31 86 GLU A O 1
ATOM 660 N N . GLU A 1 87 ? 0.933 5.425 14.655 1.00 93.19 87 GLU A N 1
ATOM 661 C CA . GLU A 1 87 ? 0.893 6.487 13.648 1.00 93.19 87 GLU A CA 1
ATOM 662 C C . GLU A 1 87 ? 0.782 5.908 12.238 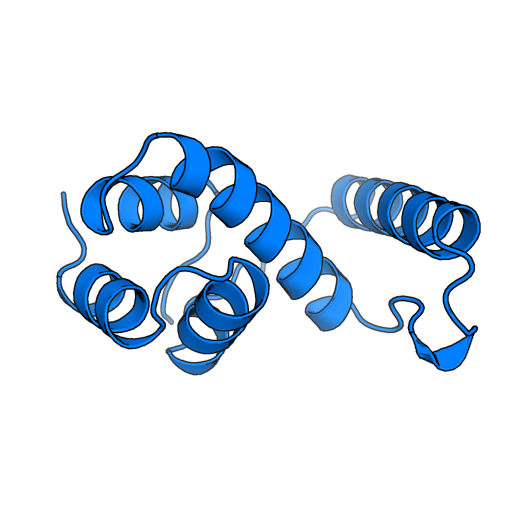1.00 93.19 87 GLU A C 1
ATOM 664 O O . GLU A 1 87 ? -0.054 6.374 11.458 1.00 93.19 87 GLU A O 1
ATOM 669 N N . ILE A 1 88 ? 1.516 4.827 11.951 1.00 94.56 88 ILE A N 1
ATOM 670 C CA . ILE A 1 88 ? 1.400 4.078 10.692 1.00 94.56 88 ILE A CA 1
ATOM 671 C C . ILE A 1 88 ? -0.023 3.522 10.548 1.00 94.56 88 ILE A C 1
ATOM 673 O O . ILE A 1 88 ? -0.672 3.727 9.522 1.00 94.56 88 ILE A O 1
ATOM 677 N N . ALA A 1 89 ? -0.574 2.891 11.592 1.00 95.38 89 ALA A N 1
ATOM 678 C CA . ALA A 1 89 ? -1.951 2.396 11.584 1.00 95.38 89 ALA A CA 1
ATOM 679 C C . ALA A 1 89 ? -2.956 3.523 11.309 1.00 95.38 89 ALA A C 1
ATOM 681 O O . ALA A 1 89 ? -3.912 3.349 10.549 1.00 95.38 89 ALA A O 1
ATOM 682 N N . ALA A 1 90 ? -2.751 4.695 11.915 1.00 94.06 90 ALA A N 1
ATOM 683 C CA . ALA A 1 90 ? -3.592 5.856 11.674 1.00 94.06 90 ALA A CA 1
ATOM 684 C C . ALA A 1 90 ? -3.487 6.362 10.228 1.00 94.06 90 ALA A C 1
ATOM 686 O O . ALA A 1 90 ? -4.498 6.816 9.695 1.00 94.06 90 ALA A O 1
ATOM 687 N N . GLU A 1 91 ? -2.312 6.300 9.599 1.00 94.38 91 GLU A N 1
ATOM 688 C CA . GLU A 1 91 ? -2.102 6.702 8.201 1.00 94.38 91 GLU A CA 1
ATOM 689 C C . GLU A 1 91 ? -2.776 5.732 7.223 1.00 94.38 91 GLU A C 1
ATOM 691 O O . GLU A 1 91 ? -3.567 6.149 6.374 1.00 94.38 91 GLU A O 1
ATOM 696 N N . VAL A 1 92 ? -2.585 4.424 7.420 1.00 95.19 92 VAL A N 1
ATOM 697 C CA . VAL A 1 92 ? -3.276 3.364 6.665 1.00 95.19 92 VAL A CA 1
ATOM 698 C C . VAL A 1 92 ? -4.791 3.577 6.717 1.00 95.19 92 VAL A C 1
ATOM 700 O O . VAL A 1 92 ? -5.485 3.561 5.695 1.00 95.19 92 VAL A O 1
ATOM 703 N N . LEU A 1 93 ? -5.322 3.854 7.912 1.00 95.62 93 LEU A N 1
ATOM 704 C CA . LEU A 1 93 ? -6.743 4.119 8.073 1.00 95.62 93 LEU A CA 1
ATOM 705 C C . LEU A 1 93 ? -7.165 5.460 7.444 1.00 95.62 93 LEU A C 1
ATOM 707 O O . LEU A 1 93 ? -8.247 5.535 6.856 1.00 95.62 93 LEU A O 1
ATOM 711 N N . ARG A 1 94 ? -6.379 6.528 7.554 1.00 94.56 94 ARG A N 1
ATOM 712 C CA . ARG A 1 94 ? -6.717 7.821 6.934 1.00 94.56 94 ARG A CA 1
ATOM 713 C C . ARG A 1 94 ? -6.829 7.716 5.414 1.00 94.56 94 ARG A C 1
ATOM 715 O O . ARG A 1 94 ? -7.746 8.301 4.849 1.00 94.56 94 ARG A O 1
ATOM 722 N N . ASN A 1 95 ? -6.025 6.857 4.796 1.00 94.56 95 ASN A N 1
ATOM 723 C CA . ASN A 1 95 ? -6.034 6.620 3.352 1.00 94.56 95 ASN A CA 1
ATOM 724 C C . ASN A 1 95 ? -7.068 5.582 2.884 1.00 94.56 95 ASN A C 1
ATOM 726 O O . ASN A 1 95 ? -7.071 5.174 1.727 1.00 94.56 95 ASN A O 1
ATOM 730 N N . GLY A 1 96 ? -7.993 5.167 3.754 1.00 94.19 96 GLY A N 1
ATOM 731 C CA . GLY A 1 96 ? -9.158 4.371 3.354 1.00 94.19 96 GLY A CA 1
ATOM 732 C C . GLY A 1 96 ? -8.934 2.860 3.304 1.00 94.19 96 GLY A C 1
ATOM 733 O O . GLY A 1 96 ? -9.851 2.133 2.928 1.00 94.19 96 GLY A O 1
ATOM 734 N N . TYR A 1 97 ? -7.781 2.356 3.753 1.00 95.75 97 TYR A N 1
ATOM 735 C CA . TYR A 1 97 ? -7.609 0.921 3.965 1.00 95.75 97 TYR A CA 1
ATOM 736 C C . TYR A 1 97 ? -8.430 0.507 5.185 1.00 95.75 97 TYR A C 1
ATOM 738 O O . TYR A 1 97 ? -8.234 0.984 6.309 1.00 95.75 97 TYR A O 1
ATOM 746 N N . ARG A 1 98 ? -9.430 -0.341 4.961 1.00 95.12 98 ARG A N 1
ATOM 747 C CA . ARG A 1 98 ? -10.385 -0.775 5.984 1.00 95.12 98 ARG A CA 1
ATOM 748 C C . ARG A 1 98 ? -10.459 -2.290 5.973 1.00 95.12 98 ARG A C 1
ATOM 750 O O . ARG A 1 98 ? -10.459 -2.908 4.911 1.00 95.12 98 ARG A O 1
ATOM 757 N N . ARG A 1 99 ? -10.537 -2.880 7.164 1.00 92.75 99 ARG A N 1
ATOM 758 C CA . ARG A 1 99 ? -10.836 -4.302 7.306 1.00 92.75 99 ARG A CA 1
ATOM 759 C C . ARG A 1 99 ? -12.322 -4.504 7.020 1.00 92.75 99 ARG A C 1
ATOM 761 O O . ARG A 1 99 ? -13.139 -3.831 7.652 1.00 92.75 99 ARG A O 1
ATOM 768 N N . LYS A 1 100 ? -12.644 -5.357 6.050 1.00 75.69 100 LYS A N 1
ATOM 769 C CA . LYS A 1 100 ? -14.013 -5.842 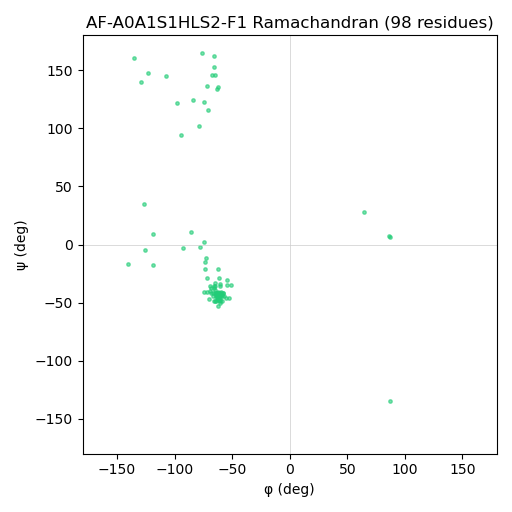5.835 1.00 75.69 100 LYS A CA 1
ATOM 770 C C . LYS A 1 100 ? -14.293 -7.041 6.729 1.00 75.69 100 LYS A C 1
ATOM 772 O O . LYS A 1 100 ? -13.325 -7.772 7.035 1.00 75.69 100 LYS A O 1
#